Protein AF-A0A2T1G0G6-F1 (afdb_monomer_lite)

Organism: NCBI:txid2107692

Sequence (154 aa):
MEKPMKNKIPLSQDSRLEALLLQRGEDIGTVGLRDLNRYYALLNHHLLELCLTSNEANLICEALKNYRFEEDPDRAIAIWKQIDTAIQQDRLDLKWSVNSTLIGKLKVINHLQAVAIVDAVERYWIEERSDRPHKSSENKLFQTDLIKCCDSAL

pLDDT: mean 78.82, std 16.34, range [35.44, 95.56]

Foldseek 3Di:
DDDPPPPPPPDPPPPVVVVVLVVVVDDCVVVVVVVVVVLVVLLLVLLVVLQDALLLLVLLLVLCVPPDCPVDLVCLLVSLVSSVVCCVPVVSCVVSVNDPCSSVSSNPDDSSSSVSSVQLSVQLVVVVPDPPPDDDSVVSCCVSSNDVDHPDDD

Structure (mmCIF, N/CA/C/O backbone):
data_AF-A0A2T1G0G6-F1
#
_entry.id   AF-A0A2T1G0G6-F1
#
loop_
_atom_site.group_PDB
_atom_site.id
_atom_site.type_symbol
_atom_site.label_atom_id
_atom_site.label_alt_id
_atom_site.label_comp_id
_atom_site.label_asym_id
_atom_site.label_entity_id
_atom_site.label_seq_id
_atom_site.pdbx_PDB_ins_code
_atom_site.Cartn_x
_atom_site.Cartn_y
_atom_site.Cartn_z
_atom_site.occupancy
_atom_site.B_iso_or_equiv
_atom_site.auth_seq_id
_atom_site.auth_comp_id
_atom_site.auth_asym_id
_atom_site.auth_atom_id
_atom_site.pdbx_PDB_model_num
ATOM 1 N N . MET A 1 1 ? 20.035 24.225 -34.090 1.00 45.47 1 MET A N 1
ATOM 2 C CA . MET A 1 1 ? 19.564 22.879 -33.700 1.00 45.47 1 MET A CA 1
ATOM 3 C C . MET A 1 1 ? 20.148 22.560 -32.337 1.00 45.47 1 MET A C 1
ATOM 5 O O . MET A 1 1 ? 21.292 22.128 -32.258 1.00 45.47 1 MET A O 1
ATOM 9 N N . GLU A 1 2 ? 19.410 22.851 -31.269 1.00 36.38 2 GLU A N 1
ATOM 10 C CA . GLU A 1 2 ? 19.796 22.429 -29.920 1.00 36.38 2 GLU A CA 1
ATOM 11 C C . GLU A 1 2 ? 19.608 20.912 -29.801 1.00 36.38 2 GLU A C 1
ATOM 13 O O . GLU A 1 2 ? 18.557 20.373 -30.150 1.00 36.38 2 GLU A O 1
ATOM 18 N N . LYS A 1 3 ? 20.657 20.204 -29.369 1.00 39.25 3 LYS A N 1
ATOM 19 C CA . LYS A 1 3 ? 20.569 18.777 -29.037 1.00 39.25 3 LYS A CA 1
ATOM 20 C C . LYS A 1 3 ? 19.690 18.631 -27.790 1.00 39.25 3 LYS A C 1
ATOM 22 O O . LYS A 1 3 ? 19.962 19.329 -26.815 1.00 39.25 3 LYS A O 1
ATOM 27 N N . PRO A 1 4 ? 18.713 17.709 -27.760 1.00 42.28 4 PRO A N 1
ATOM 28 C CA . PRO A 1 4 ? 17.975 17.442 -26.536 1.00 42.28 4 PRO A CA 1
ATOM 29 C C . PRO A 1 4 ? 18.950 16.922 -25.475 1.00 42.28 4 PRO A C 1
ATOM 31 O O . PRO A 1 4 ? 19.651 15.926 -25.688 1.00 42.28 4 PRO A O 1
ATOM 34 N N . MET A 1 5 ? 19.017 17.621 -24.340 1.00 37.09 5 MET A N 1
ATOM 35 C CA . MET A 1 5 ? 19.695 17.132 -23.146 1.00 37.09 5 MET A CA 1
ATOM 36 C C . MET A 1 5 ? 19.022 15.824 -22.735 1.00 37.09 5 MET A C 1
ATOM 38 O O . MET A 1 5 ? 17.885 15.808 -22.268 1.00 37.09 5 MET A O 1
ATOM 42 N N . LYS A 1 6 ? 19.723 14.706 -22.940 1.00 46.47 6 LYS A N 1
ATOM 43 C CA . LYS A 1 6 ? 19.359 13.431 -22.329 1.00 46.47 6 LYS A CA 1
ATOM 44 C C . LYS A 1 6 ? 19.534 13.613 -20.826 1.00 46.47 6 LYS A C 1
ATOM 46 O O . LYS A 1 6 ? 20.656 13.514 -20.331 1.00 46.47 6 LYS A O 1
ATOM 51 N N . ASN A 1 7 ? 18.447 13.922 -20.123 1.00 44.91 7 ASN A N 1
ATOM 52 C CA . ASN A 1 7 ? 18.413 13.859 -18.670 1.00 44.91 7 ASN A CA 1
ATOM 53 C C . ASN A 1 7 ? 18.751 12.420 -18.280 1.00 44.91 7 ASN A C 1
ATOM 55 O O . ASN A 1 7 ? 17.926 11.516 -18.405 1.00 44.91 7 ASN A O 1
ATOM 59 N N . LYS A 1 8 ? 20.007 12.195 -17.889 1.00 50.03 8 LYS A N 1
ATOM 60 C CA . LYS A 1 8 ? 20.422 10.946 -17.267 1.00 50.03 8 LYS A CA 1
ATOM 61 C C . LYS A 1 8 ? 19.726 10.917 -15.918 1.00 50.03 8 LYS A C 1
ATOM 63 O O . LYS A 1 8 ? 20.108 11.665 -15.025 1.00 50.03 8 LYS A O 1
ATOM 68 N N . ILE A 1 9 ? 18.684 10.103 -15.805 1.00 50.81 9 ILE A N 1
ATOM 69 C CA . ILE A 1 9 ? 18.151 9.713 -14.505 1.00 50.81 9 ILE A CA 1
ATOM 70 C C . ILE A 1 9 ? 19.338 9.063 -13.781 1.00 50.81 9 ILE A C 1
ATOM 72 O O . ILE A 1 9 ? 19.881 8.094 -14.320 1.00 50.81 9 ILE A O 1
ATOM 76 N N . PRO A 1 10 ? 19.823 9.609 -12.654 1.00 47.97 10 PRO A N 1
ATOM 77 C CA . PRO A 1 10 ? 20.813 8.906 -11.859 1.00 47.97 10 PRO A CA 1
ATOM 78 C C . PRO A 1 10 ? 20.132 7.631 -11.354 1.00 47.97 10 PRO A C 1
ATOM 80 O O . PRO A 1 10 ? 19.265 7.687 -10.485 1.00 47.97 10 PRO A O 1
ATOM 83 N N . LEU A 1 11 ? 20.451 6.496 -11.980 1.00 53.91 11 LEU A N 1
ATOM 84 C CA . LEU A 1 11 ? 20.064 5.183 -11.477 1.00 53.91 11 LEU A CA 1
ATOM 85 C C . LEU A 1 11 ? 20.715 5.025 -10.097 1.00 53.91 11 LEU A C 1
ATOM 87 O O . LEU A 1 11 ? 21.824 5.516 -9.866 1.00 53.91 11 LEU A O 1
ATOM 91 N N . SER A 1 12 ? 19.977 4.450 -9.149 1.00 53.81 12 SER A N 1
ATOM 92 C CA . SER A 1 12 ? 20.45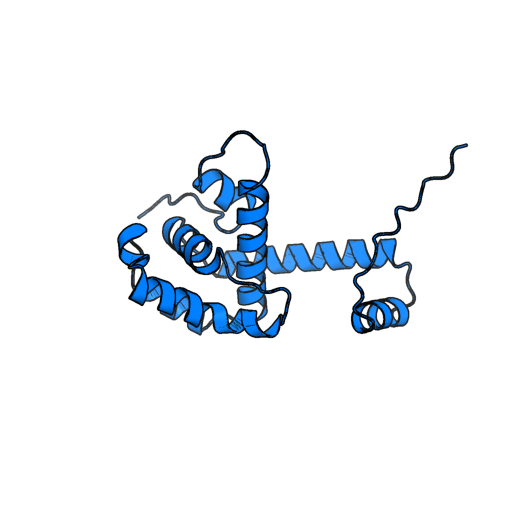3 4.256 -7.780 1.00 53.81 12 SER A CA 1
ATOM 93 C C . SER A 1 12 ? 21.764 3.456 -7.768 1.00 53.81 12 SER A C 1
ATOM 95 O O . SER A 1 12 ? 22.091 2.772 -8.733 1.00 53.81 12 SER A O 1
ATOM 97 N N . GLN A 1 13 ? 22.507 3.483 -6.656 1.00 55.31 13 GLN A N 1
ATOM 98 C CA . GLN A 1 13 ? 23.727 2.675 -6.460 1.00 55.31 13 GLN A CA 1
ATOM 99 C C . GLN A 1 13 ? 23.495 1.146 -6.528 1.00 55.31 13 GLN A C 1
ATOM 101 O O . GLN A 1 13 ? 24.399 0.361 -6.236 1.00 55.31 13 GLN A O 1
ATOM 106 N N . ASP A 1 14 ? 22.291 0.699 -6.887 1.00 62.03 14 ASP A N 1
ATOM 107 C CA . ASP A 1 14 ? 21.916 -0.700 -6.936 1.00 62.03 14 ASP A CA 1
ATOM 108 C C . ASP A 1 14 ? 22.408 -1.357 -8.233 1.00 62.03 14 ASP A C 1
ATOM 110 O O . ASP A 1 14 ? 21.705 -1.474 -9.242 1.00 62.03 14 ASP A O 1
ATOM 114 N N . SER A 1 15 ? 23.659 -1.814 -8.171 1.00 65.56 15 SER A N 1
ATOM 115 C CA . SER A 1 15 ? 24.356 -2.576 -9.218 1.00 65.56 15 SER A CA 1
ATOM 116 C C . SER A 1 15 ? 23.541 -3.736 -9.817 1.00 65.56 15 SER A C 1
ATOM 118 O O . SER A 1 15 ? 23.784 -4.136 -10.959 1.00 65.56 15 SER A O 1
ATOM 120 N N . ARG A 1 16 ? 22.540 -4.263 -9.095 1.00 74.56 16 ARG A N 1
ATOM 121 C CA . ARG A 1 16 ? 21.664 -5.335 -9.582 1.00 74.56 16 ARG A CA 1
ATOM 122 C C . ARG A 1 16 ? 20.658 -4.849 -10.626 1.00 74.56 16 ARG A C 1
ATOM 124 O O . ARG A 1 16 ? 20.437 -5.541 -11.620 1.00 74.56 16 ARG A O 1
ATOM 131 N N . LEU A 1 17 ? 20.043 -3.684 -10.418 1.00 73.19 17 LEU A N 1
ATOM 132 C CA . LEU A 1 17 ? 19.036 -3.139 -11.334 1.00 73.19 17 LEU A CA 1
ATOM 133 C C . LEU A 1 17 ? 19.667 -2.745 -12.674 1.00 73.19 17 LEU A C 1
ATOM 135 O O . LEU A 1 17 ? 19.120 -3.054 -13.734 1.00 73.19 17 LEU A O 1
ATOM 139 N N . GLU A 1 18 ? 20.850 -2.131 -12.630 1.00 73.56 18 GLU A N 1
ATOM 140 C CA . GLU A 1 18 ? 21.610 -1.793 -13.835 1.00 73.56 18 GLU A CA 1
ATOM 141 C C . GLU A 1 18 ? 21.967 -3.043 -14.649 1.00 73.56 18 GLU A C 1
ATOM 143 O O . GLU A 1 18 ? 21.782 -3.057 -15.867 1.00 73.56 18 GLU A O 1
ATOM 148 N N . ALA A 1 19 ? 22.396 -4.125 -13.990 1.00 78.06 19 ALA A N 1
ATOM 149 C CA . ALA A 1 19 ? 22.706 -5.389 -14.655 1.00 78.06 19 ALA A CA 1
ATOM 150 C C . ALA A 1 19 ? 21.483 -5.998 -15.366 1.00 78.06 19 ALA A C 1
ATOM 152 O O . ALA A 1 19 ? 21.598 -6.452 -16.507 1.00 78.06 19 ALA A O 1
ATOM 153 N N . LEU A 1 20 ? 20.304 -5.963 -14.733 1.00 79.19 20 LEU A N 1
ATOM 154 C CA . LEU A 1 20 ? 19.055 -6.460 -15.325 1.00 79.19 20 LEU A CA 1
ATOM 155 C C . LEU A 1 20 ? 18.621 -5.638 -16.547 1.00 79.19 20 LEU A C 1
ATOM 157 O O . LEU A 1 20 ? 18.144 -6.202 -17.534 1.00 79.19 20 LEU A O 1
ATOM 161 N N . LEU A 1 21 ? 18.796 -4.314 -16.505 1.00 76.00 21 LEU A N 1
ATOM 162 C CA . LEU A 1 21 ? 18.490 -3.431 -17.634 1.00 76.00 21 LEU A CA 1
ATOM 163 C C . LEU A 1 21 ? 19.469 -3.650 -18.797 1.00 76.00 21 LEU A C 1
ATOM 165 O O . LEU A 1 21 ? 19.034 -3.763 -19.943 1.00 76.00 21 LEU A O 1
ATOM 169 N N . LEU A 1 22 ? 20.768 -3.787 -18.508 1.00 75.50 22 LEU A N 1
ATOM 170 C CA . LEU A 1 22 ? 21.803 -4.068 -19.510 1.00 75.50 22 LEU A CA 1
ATOM 171 C C . LEU A 1 22 ? 21.601 -5.428 -20.191 1.00 75.50 22 LEU A C 1
ATOM 173 O O . LEU A 1 22 ? 21.734 -5.521 -21.411 1.00 75.50 22 LEU A O 1
ATOM 177 N N . GLN A 1 23 ? 21.229 -6.468 -19.436 1.00 81.12 23 GLN A N 1
ATOM 178 C CA . GLN A 1 23 ? 20.977 -7.810 -19.976 1.00 81.12 23 GLN A CA 1
ATOM 179 C C . GLN A 1 23 ? 19.879 -7.821 -21.051 1.00 81.12 23 GLN A C 1
ATOM 181 O O . GLN A 1 23 ? 19.906 -8.655 -21.954 1.00 81.12 23 GLN A O 1
ATOM 186 N N . ARG A 1 24 ? 18.915 -6.898 -20.979 1.00 75.75 24 ARG A N 1
ATOM 187 C CA . ARG A 1 24 ? 17.793 -6.834 -21.927 1.00 75.75 24 ARG A CA 1
ATOM 188 C C . ARG A 1 24 ? 18.151 -6.164 -23.256 1.00 75.75 24 ARG A C 1
ATOM 190 O O . ARG A 1 24 ? 17.373 -6.280 -24.195 1.00 75.75 24 ARG A O 1
ATOM 197 N N . GLY A 1 25 ? 19.320 -5.525 -23.365 1.00 66.94 25 GLY A N 1
ATOM 198 C CA . GLY A 1 25 ? 19.917 -5.106 -24.643 1.00 66.94 25 GLY A CA 1
ATOM 199 C C . GLY A 1 25 ? 19.185 -3.996 -25.414 1.00 66.94 25 GLY A C 1
ATOM 200 O O . GLY A 1 25 ? 19.525 -3.724 -26.562 1.00 66.94 25 GLY A O 1
ATOM 201 N N . GLU A 1 26 ? 18.195 -3.347 -24.807 1.00 66.62 26 GLU A N 1
ATOM 202 C CA . GLU A 1 26 ? 17.420 -2.240 -25.381 1.00 66.62 26 GLU A CA 1
ATOM 203 C C . GLU A 1 26 ? 17.822 -0.902 -24.705 1.00 66.62 26 GLU A C 1
ATOM 205 O O . GLU A 1 26 ? 18.412 -0.886 -23.624 1.00 66.62 26 GLU A O 1
ATOM 210 N N . ASP A 1 27 ? 17.510 0.246 -25.327 1.00 68.94 27 ASP A N 1
ATOM 211 C CA . ASP A 1 27 ? 17.814 1.573 -24.761 1.00 68.94 27 ASP A CA 1
ATOM 212 C C . ASP A 1 27 ? 17.139 1.773 -23.390 1.00 68.94 27 ASP A C 1
ATOM 214 O O . ASP A 1 27 ? 15.916 1.660 -23.257 1.00 68.94 27 ASP A O 1
ATOM 218 N N . ILE A 1 28 ? 17.950 2.113 -22.380 1.00 65.88 28 ILE A N 1
ATOM 219 C CA . ILE A 1 28 ? 17.539 2.255 -20.973 1.00 65.88 28 ILE A CA 1
ATOM 220 C C . ILE A 1 28 ? 16.374 3.243 -20.822 1.00 65.88 28 ILE A C 1
ATOM 222 O O . ILE A 1 28 ? 15.479 3.015 -20.008 1.00 65.88 28 ILE A O 1
ATOM 226 N N . GLY A 1 29 ? 16.345 4.316 -21.621 1.00 71.56 29 GLY A N 1
ATOM 227 C CA . GLY A 1 29 ? 15.279 5.315 -21.562 1.00 71.56 29 GLY A CA 1
ATOM 228 C C . GLY A 1 29 ? 13.934 4.763 -22.030 1.00 71.56 29 GLY A C 1
ATOM 229 O O . GLY A 1 29 ? 12.908 4.990 -21.388 1.00 71.56 29 GLY A O 1
ATOM 230 N N . THR A 1 30 ? 13.935 3.994 -23.120 1.00 72.94 30 THR A N 1
ATOM 231 C CA . THR A 1 30 ? 12.701 3.464 -23.723 1.00 72.94 30 THR A CA 1
ATOM 232 C C . THR A 1 30 ? 12.168 2.238 -22.972 1.00 72.94 30 THR A C 1
ATOM 234 O O . THR A 1 30 ? 10.960 2.131 -22.748 1.00 72.94 30 THR A O 1
ATOM 237 N N . VAL A 1 31 ? 13.050 1.336 -22.520 1.00 78.38 31 VAL A N 1
ATOM 238 C CA . VAL A 1 31 ? 12.657 0.184 -21.685 1.00 78.38 31 VAL A CA 1
ATOM 239 C C . VAL A 1 31 ? 12.204 0.623 -20.312 1.00 78.38 31 VAL A C 1
ATOM 241 O O . VAL A 1 31 ? 11.149 0.179 -19.867 1.00 78.38 31 VAL A O 1
ATOM 244 N N . GLY A 1 32 ? 12.969 1.507 -19.667 1.00 78.25 32 GLY A N 1
ATOM 245 C CA . GLY A 1 32 ? 12.653 1.998 -18.333 1.00 78.25 32 GLY A CA 1
ATOM 246 C C . GLY A 1 32 ? 11.260 2.613 -18.292 1.00 78.25 32 GLY A C 1
ATOM 247 O O . GLY A 1 32 ? 10.448 2.226 -17.461 1.00 78.25 32 GLY A O 1
ATOM 248 N N . LEU A 1 33 ? 10.929 3.485 -19.251 1.00 80.25 33 LEU A N 1
ATOM 249 C CA . LEU A 1 33 ? 9.603 4.102 -19.315 1.00 80.25 33 LEU A CA 1
ATOM 250 C C . LEU A 1 33 ? 8.483 3.079 -19.564 1.00 80.25 33 LEU A C 1
ATOM 252 O O . LEU A 1 33 ? 7.441 3.127 -18.912 1.00 80.25 33 LEU A O 1
ATOM 256 N N . ARG A 1 34 ? 8.683 2.141 -20.497 1.00 83.62 34 ARG A N 1
ATOM 257 C CA . ARG A 1 34 ? 7.704 1.084 -20.801 1.00 83.62 34 ARG A CA 1
ATOM 258 C C . ARG A 1 34 ? 7.440 0.193 -19.588 1.00 83.62 34 ARG A C 1
ATOM 260 O O . ARG A 1 34 ? 6.287 -0.136 -19.311 1.00 83.62 34 ARG A O 1
ATOM 267 N N . ASP A 1 35 ? 8.493 -0.216 -18.896 1.00 85.69 35 ASP A N 1
ATOM 268 C CA . ASP A 1 35 ? 8.396 -1.123 -17.759 1.00 85.69 35 ASP A CA 1
ATOM 269 C C . ASP A 1 35 ? 7.850 -0.408 -16.520 1.00 85.69 35 ASP A C 1
ATOM 271 O O . ASP A 1 35 ? 6.997 -0.976 -15.845 1.00 85.69 35 ASP A O 1
ATOM 275 N N . LEU A 1 36 ? 8.214 0.859 -16.291 1.00 84.44 36 LEU A N 1
ATOM 276 C CA . LEU A 1 36 ? 7.587 1.701 -15.267 1.00 84.44 36 LEU A CA 1
ATOM 277 C C . LEU A 1 36 ? 6.088 1.876 -15.523 1.00 84.44 36 LEU A C 1
ATOM 279 O O . LEU A 1 36 ? 5.293 1.708 -14.605 1.00 84.44 36 LEU A O 1
ATOM 283 N N . ASN A 1 37 ? 5.673 2.132 -16.768 1.00 86.56 37 ASN A N 1
ATOM 284 C CA . ASN A 1 37 ? 4.248 2.227 -17.103 1.00 86.56 37 ASN A CA 1
ATOM 285 C C . ASN A 1 37 ? 3.493 0.929 -16.782 1.00 86.56 37 ASN A C 1
ATOM 287 O O . ASN A 1 37 ? 2.398 0.968 -16.223 1.00 86.56 37 ASN A O 1
ATOM 291 N N . ARG A 1 38 ? 4.076 -0.230 -17.111 1.00 90.38 38 ARG A N 1
ATOM 292 C CA . ARG A 1 38 ? 3.492 -1.541 -16.778 1.00 90.38 38 ARG A CA 1
ATOM 293 C C . ARG A 1 38 ? 3.449 -1.777 -15.274 1.00 90.38 38 ARG A C 1
ATOM 295 O O . ARG A 1 38 ? 2.446 -2.274 -14.776 1.00 90.38 38 ARG A O 1
ATOM 302 N N . TYR A 1 39 ? 4.515 -1.410 -14.573 1.00 89.38 39 TYR A N 1
ATOM 303 C CA . TYR A 1 39 ? 4.609 -1.511 -13.125 1.00 89.38 39 TYR A CA 1
ATOM 304 C C . TYR A 1 39 ? 3.522 -0.675 -12.439 1.00 89.38 39 TYR A C 1
ATOM 306 O O . TYR A 1 39 ? 2.731 -1.227 -11.685 1.00 89.38 39 TYR A O 1
ATOM 314 N N . TYR A 1 40 ? 3.381 0.611 -12.776 1.00 88.38 40 TYR A N 1
ATOM 315 C CA . TYR A 1 40 ? 2.330 1.461 -12.204 1.00 88.38 40 TYR A CA 1
ATOM 316 C C . TYR A 1 40 ? 0.915 0.989 -12.560 1.00 88.38 40 TYR A C 1
ATOM 318 O O . TYR A 1 40 ? 0.015 1.059 -11.722 1.00 88.38 40 TYR A O 1
ATOM 326 N N . ALA A 1 41 ? 0.703 0.456 -13.768 1.00 88.69 41 ALA A N 1
ATOM 327 C CA . ALA A 1 41 ? -0.574 -0.161 -14.125 1.00 88.69 41 ALA A CA 1
ATOM 328 C C . ALA A 1 41 ? -0.883 -1.392 -13.251 1.00 88.69 41 ALA A C 1
ATOM 330 O O . ALA A 1 41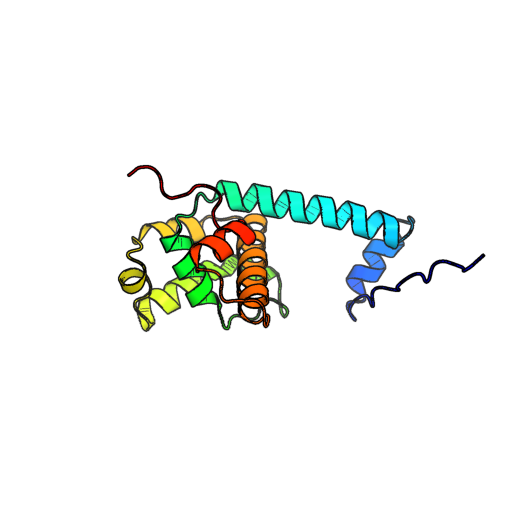 ? -2.022 -1.559 -12.814 1.00 88.69 41 ALA A O 1
ATOM 331 N N . LEU A 1 42 ? 0.127 -2.221 -12.964 1.00 92.44 42 LEU A N 1
ATOM 332 C CA . LEU A 1 42 ? 0.011 -3.398 -12.102 1.00 92.44 42 LEU A CA 1
ATOM 333 C C . LEU A 1 42 ? -0.283 -3.013 -10.646 1.00 92.44 42 LEU A C 1
ATOM 335 O O . LEU A 1 42 ? -1.167 -3.607 -10.030 1.00 92.44 42 LEU A O 1
ATOM 339 N N . LEU A 1 43 ? 0.406 -1.996 -10.116 1.00 91.38 43 LEU A N 1
ATOM 340 C CA . LEU A 1 43 ? 0.147 -1.482 -8.770 1.00 91.38 43 LEU A CA 1
ATOM 341 C C . LEU A 1 43 ? -1.292 -0.984 -8.633 1.00 91.38 43 LEU A C 1
ATOM 343 O O . LEU A 1 43 ? -1.991 -1.387 -7.708 1.00 91.38 43 LEU A O 1
ATOM 347 N N . ASN A 1 44 ? -1.754 -0.161 -9.579 1.00 87.56 44 ASN A N 1
ATOM 348 C CA . ASN A 1 44 ? -3.125 0.348 -9.565 1.00 87.56 44 ASN A CA 1
ATOM 349 C C . ASN A 1 44 ? -4.133 -0.805 -9.612 1.00 87.56 44 ASN A C 1
ATOM 351 O O . ASN A 1 44 ? -5.067 -0.839 -8.821 1.00 87.56 44 ASN A O 1
ATOM 355 N N . HIS A 1 45 ? -3.922 -1.790 -10.489 1.00 89.62 45 HIS A N 1
ATOM 356 C CA . HIS A 1 45 ? -4.812 -2.944 -10.589 1.00 89.62 45 HIS A CA 1
ATOM 357 C C . HIS A 1 45 ? -4.957 -3.691 -9.255 1.00 89.62 45 HIS A C 1
ATOM 359 O O . HIS A 1 45 ? -6.078 -3.906 -8.800 1.00 89.62 45 HIS A O 1
ATOM 365 N N . HIS A 1 46 ? -3.844 -4.019 -8.597 1.00 90.62 46 HIS A N 1
ATOM 366 C CA . HIS A 1 46 ? -3.870 -4.758 -7.333 1.00 90.62 46 HIS A CA 1
ATOM 367 C C . HIS A 1 46 ? -4.383 -3.941 -6.148 1.00 90.62 46 HIS A C 1
ATOM 369 O O . HIS A 1 46 ? -5.002 -4.505 -5.248 1.00 90.62 46 HIS A O 1
ATOM 375 N N . LEU A 1 47 ? -4.172 -2.624 -6.144 1.00 88.00 47 LEU A N 1
ATOM 376 C CA . LEU A 1 47 ? -4.727 -1.753 -5.111 1.00 88.00 47 LEU A CA 1
ATOM 377 C C . LEU A 1 47 ? -6.265 -1.761 -5.146 1.00 88.00 47 LEU A C 1
ATOM 379 O O . LEU A 1 47 ? -6.907 -1.775 -4.098 1.00 88.00 47 LEU A O 1
ATOM 383 N N . LEU A 1 48 ? -6.861 -1.847 -6.341 1.00 85.69 48 LEU A N 1
ATOM 384 C CA . LEU A 1 48 ? -8.318 -1.906 -6.512 1.00 85.69 48 LEU A CA 1
ATOM 385 C C . LEU A 1 48 ? -8.935 -3.223 -6.045 1.00 85.69 48 LEU A C 1
ATOM 387 O O . LEU A 1 48 ? -10.059 -3.222 -5.547 1.00 85.69 48 LEU A O 1
ATOM 391 N N . GLU A 1 49 ? -8.215 -4.336 -6.162 1.00 89.50 49 GLU A N 1
ATOM 392 C CA . GLU A 1 49 ? -8.695 -5.639 -5.684 1.00 89.50 49 GLU A CA 1
ATOM 393 C C . GLU A 1 49 ? -8.914 -5.662 -4.164 1.00 89.50 49 GLU A C 1
ATOM 395 O O . GLU A 1 49 ? -9.740 -6.428 -3.673 1.00 89.50 49 GLU A O 1
ATOM 400 N N . LEU A 1 50 ? -8.201 -4.812 -3.416 1.00 87.88 50 LEU A N 1
ATOM 401 C CA . LEU A 1 50 ? -8.275 -4.768 -1.955 1.00 87.88 50 LEU A CA 1
ATOM 402 C C . LEU A 1 50 ? -9.570 -4.143 -1.425 1.00 87.88 50 LEU A C 1
ATOM 404 O O . LEU A 1 50 ? -9.931 -4.416 -0.279 1.00 87.88 50 LEU A O 1
ATOM 408 N N . CYS A 1 51 ? -10.265 -3.336 -2.239 1.00 87.00 51 CYS A N 1
ATOM 409 C CA . CYS A 1 51 ? -11.527 -2.679 -1.878 1.00 87.00 51 CYS A CA 1
ATOM 410 C C . CYS A 1 51 ? -11.475 -2.010 -0.487 1.00 87.00 51 CYS A C 1
ATOM 412 O O . CYS A 1 51 ? -12.287 -2.314 0.392 1.00 87.00 51 CYS A O 1
ATOM 414 N N . LEU A 1 52 ? -10.479 -1.145 -0.272 1.00 90.06 52 LEU A N 1
ATOM 415 C CA . LEU A 1 52 ? -10.317 -0.408 0.982 1.00 90.06 52 LEU A CA 1
ATOM 416 C C . LEU A 1 52 ? -11.340 0.729 1.076 1.00 90.06 52 LEU A C 1
ATOM 418 O O . LEU A 1 52 ? -11.555 1.455 0.103 1.00 90.06 52 LEU A O 1
ATOM 422 N N . THR A 1 53 ? -11.939 0.909 2.252 1.00 90.75 53 THR A N 1
ATOM 423 C CA . THR A 1 53 ? -12.756 2.100 2.541 1.00 90.75 53 THR A CA 1
ATOM 424 C C . THR A 1 53 ? -11.873 3.314 2.825 1.00 90.75 53 THR A C 1
ATOM 426 O O . THR A 1 53 ? -10.686 3.175 3.143 1.00 90.75 53 THR A O 1
ATOM 429 N N . SER A 1 54 ? -12.445 4.522 2.790 1.00 90.38 54 SER A N 1
ATOM 430 C CA . SER A 1 54 ? -11.701 5.752 3.119 1.00 90.38 54 SER A CA 1
ATOM 431 C C . SER A 1 54 ? -11.107 5.705 4.529 1.00 90.38 54 SER A C 1
ATOM 433 O O . SER A 1 54 ? -9.979 6.143 4.759 1.00 90.38 54 SER A O 1
ATOM 435 N N . ASN A 1 55 ? -11.842 5.129 5.478 1.00 93.31 55 ASN A N 1
ATOM 436 C CA . ASN A 1 55 ? -11.397 4.972 6.860 1.00 93.31 55 ASN A CA 1
ATOM 437 C C . ASN A 1 55 ? -10.261 3.953 6.992 1.00 93.31 55 ASN A C 1
ATOM 439 O O . ASN A 1 55 ? -9.273 4.224 7.676 1.00 93.31 55 ASN A O 1
ATOM 443 N N . GLU A 1 56 ? -10.366 2.810 6.307 1.00 94.56 56 GLU A N 1
ATOM 444 C CA . GLU A 1 56 ? -9.293 1.811 6.260 1.00 94.56 56 GLU A CA 1
ATOM 445 C C . GLU A 1 56 ? -8.019 2.410 5.649 1.00 94.56 56 GLU A C 1
ATOM 447 O O . GLU A 1 56 ? -6.933 2.260 6.211 1.00 94.56 56 GLU A O 1
ATOM 452 N N . ALA A 1 57 ? -8.149 3.148 4.546 1.00 93.94 57 ALA A N 1
ATOM 453 C CA . ALA A 1 57 ? -7.031 3.797 3.873 1.00 93.94 57 ALA A CA 1
ATOM 454 C C . ALA A 1 57 ? -6.357 4.872 4.748 1.00 93.94 57 ALA A C 1
ATOM 456 O O . ALA A 1 57 ? -5.129 4.899 4.847 1.00 93.94 57 ALA A O 1
ATOM 457 N N . ASN A 1 58 ? -7.131 5.717 5.440 1.00 92.88 58 ASN A N 1
ATOM 458 C CA . ASN A 1 58 ? -6.584 6.707 6.376 1.00 92.88 58 ASN A CA 1
ATOM 459 C C . ASN A 1 58 ? -5.827 6.049 7.541 1.00 92.88 58 ASN A C 1
ATOM 461 O O . ASN A 1 58 ? -4.726 6.486 7.885 1.00 92.88 58 ASN A O 1
ATOM 465 N N . LEU A 1 59 ? -6.387 4.978 8.115 1.00 95.44 59 LEU A N 1
ATOM 466 C CA . LEU A 1 59 ? -5.740 4.214 9.181 1.00 95.44 59 LEU A CA 1
ATOM 467 C C . LEU A 1 59 ? -4.400 3.645 8.708 1.00 95.44 59 LEU A C 1
ATOM 469 O O . LEU A 1 59 ? -3.394 3.797 9.401 1.00 95.44 59 LEU A O 1
ATOM 473 N N . ILE A 1 60 ? -4.373 3.031 7.521 1.00 95.50 60 ILE A N 1
ATOM 474 C CA . ILE A 1 60 ? -3.149 2.492 6.913 1.00 95.50 60 ILE A CA 1
ATOM 475 C C . ILE A 1 60 ? -2.104 3.598 6.730 1.00 95.50 60 ILE A C 1
ATOM 477 O O . ILE A 1 60 ? -0.960 3.430 7.156 1.00 95.50 60 ILE A O 1
ATOM 481 N N . CYS A 1 61 ? -2.485 4.737 6.142 1.00 94.06 61 CYS A N 1
ATOM 482 C CA . CYS A 1 61 ? -1.578 5.867 5.937 1.00 94.06 61 CYS A CA 1
ATOM 483 C C . CYS A 1 61 ? -0.965 6.353 7.255 1.00 94.06 61 CYS A C 1
ATOM 485 O O . CYS A 1 61 ? 0.238 6.615 7.313 1.00 94.06 61 CYS A O 1
ATOM 487 N N . GLU A 1 62 ? -1.768 6.466 8.313 1.00 94.12 62 GLU A N 1
ATOM 488 C CA . GLU A 1 62 ? -1.294 6.911 9.623 1.00 94.12 62 GLU A CA 1
ATOM 489 C C . GLU A 1 62 ? -0.379 5.881 10.293 1.00 94.12 62 GLU A C 1
ATOM 491 O O . GLU A 1 62 ? 0.712 6.242 10.740 1.00 94.12 62 GLU A O 1
ATOM 496 N N . ALA A 1 63 ? -0.760 4.602 10.284 1.00 95.00 63 ALA A N 1
ATOM 497 C CA . ALA A 1 63 ? 0.033 3.517 10.862 1.00 95.00 63 ALA A CA 1
ATOM 498 C C . ALA A 1 63 ? 1.417 3.365 10.203 1.00 95.00 63 ALA A C 1
ATOM 500 O O . ALA A 1 63 ? 2.383 2.952 10.851 1.00 95.00 63 ALA A O 1
ATOM 501 N N . LEU A 1 64 ? 1.516 3.702 8.914 1.00 93.31 64 LEU A N 1
ATOM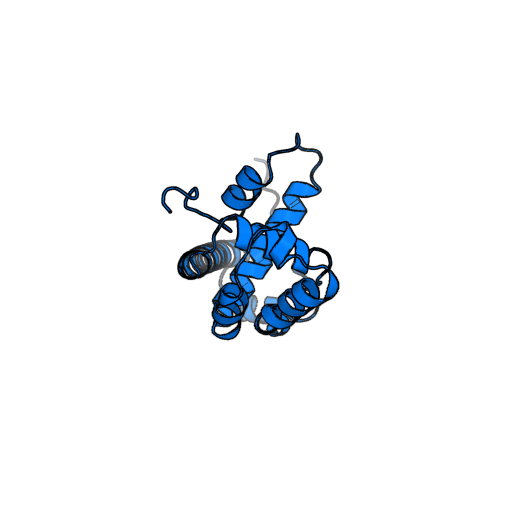 502 C CA . LEU A 1 64 ? 2.728 3.563 8.108 1.00 93.31 64 LEU A CA 1
ATOM 503 C C . LEU A 1 64 ? 3.507 4.877 7.921 1.00 93.31 64 LEU A C 1
ATOM 505 O O . LEU A 1 64 ? 4.547 4.874 7.268 1.00 93.31 64 LEU A O 1
ATOM 509 N N . LYS A 1 65 ? 3.076 5.992 8.528 1.00 88.69 65 LYS A N 1
ATOM 510 C CA . LYS A 1 65 ? 3.660 7.337 8.337 1.00 88.69 65 LYS A CA 1
ATOM 511 C C . LYS A 1 65 ? 5.183 7.419 8.504 1.00 88.69 65 LYS A C 1
ATOM 513 O O . LYS A 1 65 ? 5.837 8.209 7.823 1.00 88.69 65 LYS A O 1
ATOM 518 N N . ASN A 1 66 ? 5.729 6.640 9.435 1.00 83.31 66 ASN A N 1
ATOM 519 C CA . ASN A 1 66 ? 7.157 6.623 9.767 1.00 83.31 66 ASN A CA 1
ATOM 520 C C . ASN A 1 66 ? 7.852 5.319 9.350 1.00 83.31 66 ASN A C 1
ATOM 522 O O . ASN A 1 66 ? 9.009 5.100 9.714 1.00 83.31 66 ASN A O 1
ATOM 526 N N . TYR A 1 67 ? 7.152 4.439 8.633 1.00 81.69 67 TYR A N 1
ATOM 527 C CA . TYR A 1 67 ? 7.719 3.173 8.197 1.00 81.69 67 TYR A CA 1
ATOM 528 C C . TYR A 1 67 ? 8.648 3.402 7.000 1.00 81.69 67 TYR A C 1
ATOM 530 O O . TYR A 1 67 ? 8.315 4.149 6.083 1.00 81.69 67 TYR A O 1
ATOM 538 N N . ARG A 1 68 ? 9.835 2.785 7.024 1.00 78.69 68 ARG A N 1
ATOM 539 C CA . ARG A 1 68 ? 10.853 2.918 5.973 1.00 78.69 68 ARG A CA 1
ATOM 540 C C . ARG A 1 68 ? 10.903 1.644 5.140 1.00 78.69 68 ARG A C 1
ATOM 542 O O . ARG A 1 68 ? 11.386 0.620 5.620 1.00 78.69 68 ARG A O 1
ATOM 549 N N . PHE A 1 69 ? 10.401 1.712 3.913 1.00 72.94 69 PHE A N 1
ATOM 550 C CA . PHE A 1 69 ? 10.342 0.567 2.998 1.00 72.94 69 PHE A CA 1
ATOM 551 C C . PHE A 1 69 ? 11.574 0.442 2.092 1.00 72.94 69 PHE A C 1
ATOM 553 O O . PHE A 1 69 ? 11.855 -0.642 1.592 1.00 72.94 69 PHE A O 1
ATOM 560 N N . GLU A 1 70 ? 12.348 1.521 1.947 1.00 67.06 70 GLU A N 1
ATOM 561 C CA . GLU A 1 70 ? 13.527 1.611 1.070 1.00 67.06 70 GLU A CA 1
ATOM 562 C C . GLU A 1 70 ? 14.641 0.599 1.401 1.00 67.06 70 GLU A C 1
ATOM 564 O O . GLU A 1 70 ? 15.477 0.301 0.553 1.00 67.06 70 GLU A O 1
ATOM 569 N N . GLU A 1 71 ? 14.671 0.068 2.626 1.00 67.44 71 GLU A N 1
ATOM 570 C CA . GLU A 1 71 ? 15.745 -0.817 3.092 1.00 67.44 71 GLU A CA 1
ATOM 571 C C . GLU A 1 71 ? 15.553 -2.286 2.683 1.00 67.44 71 GLU A C 1
ATOM 573 O O . GLU A 1 71 ? 16.534 -3.026 2.625 1.00 67.44 71 GLU A O 1
ATOM 578 N N . ASP A 1 72 ? 14.314 -2.728 2.439 1.00 70.19 72 ASP A N 1
ATOM 579 C CA . ASP A 1 72 ? 13.995 -4.134 2.168 1.00 70.19 72 ASP A CA 1
ATOM 580 C C . ASP A 1 72 ? 12.561 -4.279 1.606 1.00 70.19 72 ASP A C 1
ATOM 582 O O . ASP A 1 72 ? 11.592 -4.231 2.375 1.00 70.19 72 ASP A O 1
ATOM 586 N N . PRO A 1 73 ? 12.402 -4.483 0.283 1.00 67.94 73 PRO A N 1
ATOM 587 C CA . PRO A 1 73 ? 11.096 -4.654 -0.355 1.00 67.94 73 PRO A CA 1
ATOM 588 C C . PRO A 1 73 ? 10.296 -5.846 0.183 1.00 67.94 73 PRO A C 1
ATOM 590 O O . PRO A 1 73 ? 9.064 -5.804 0.188 1.00 67.94 73 PRO A O 1
ATOM 593 N N . ASP A 1 74 ? 10.967 -6.887 0.687 1.00 75.00 74 ASP A N 1
ATOM 594 C CA . ASP A 1 74 ? 10.298 -8.079 1.216 1.00 75.00 74 ASP A CA 1
ATOM 595 C C . ASP A 1 74 ? 9.588 -7.776 2.546 1.00 75.00 74 ASP A C 1
ATOM 597 O O . ASP A 1 74 ? 8.665 -8.491 2.945 1.00 75.00 74 ASP A O 1
ATOM 601 N N . ARG A 1 75 ? 9.913 -6.656 3.213 1.00 80.62 75 ARG A N 1
ATOM 602 C CA . ARG A 1 75 ? 9.172 -6.189 4.399 1.00 80.62 75 ARG A CA 1
ATOM 603 C C . ARG A 1 75 ? 7.753 -5.747 4.080 1.00 80.62 75 ARG A C 1
ATOM 605 O O . ARG A 1 75 ? 6.923 -5.740 4.993 1.00 80.62 75 ARG A O 1
ATOM 612 N N . ALA A 1 76 ? 7.440 -5.437 2.819 1.00 82.00 76 ALA A N 1
ATOM 613 C CA . ALA A 1 76 ? 6.097 -5.033 2.419 1.00 82.00 76 ALA A CA 1
ATOM 614 C C . ALA A 1 76 ? 5.049 -6.088 2.815 1.00 82.00 76 ALA A C 1
ATOM 616 O O . ALA A 1 76 ? 3.991 -5.736 3.328 1.00 82.00 76 ALA A O 1
ATOM 617 N N . ILE A 1 77 ? 5.346 -7.389 2.707 1.00 85.06 77 ILE A N 1
ATOM 618 C CA . ILE A 1 77 ? 4.380 -8.448 3.064 1.00 85.06 77 ILE A CA 1
ATOM 619 C C . ILE A 1 77 ? 3.997 -8.442 4.555 1.00 85.06 77 ILE A C 1
ATOM 621 O O . ILE A 1 77 ? 2.958 -8.969 4.954 1.00 85.06 77 ILE A O 1
ATOM 625 N N . ALA A 1 78 ? 4.831 -7.837 5.402 1.00 88.31 78 ALA A N 1
ATOM 626 C CA . ALA A 1 78 ? 4.635 -7.770 6.841 1.00 88.31 78 ALA A CA 1
ATOM 627 C C . ALA A 1 78 ? 3.959 -6.468 7.312 1.00 88.31 78 ALA A C 1
ATOM 629 O O . ALA A 1 78 ? 3.846 -6.276 8.526 1.00 88.31 78 ALA A O 1
ATOM 630 N N . ILE A 1 79 ? 3.463 -5.606 6.409 1.00 92.19 79 ILE A N 1
ATOM 631 C CA . ILE A 1 79 ? 2.802 -4.333 6.774 1.00 92.19 79 ILE A CA 1
ATOM 632 C C . ILE A 1 79 ? 1.647 -4.512 7.757 1.00 92.19 79 ILE A C 1
ATOM 634 O O . ILE A 1 79 ? 1.437 -3.665 8.623 1.00 92.19 79 ILE A O 1
ATOM 638 N N . TRP A 1 80 ? 0.933 -5.641 7.687 1.00 94.12 80 TRP A N 1
ATOM 639 C CA . TRP A 1 80 ? -0.170 -5.926 8.601 1.00 94.12 80 TRP A CA 1
ATOM 640 C C . TRP A 1 80 ? 0.288 -5.931 10.063 1.00 94.12 80 TRP A C 1
ATOM 642 O O . TRP A 1 80 ? -0.481 -5.527 10.926 1.00 94.12 80 TRP A O 1
ATOM 652 N N . LYS A 1 81 ? 1.534 -6.338 10.355 1.00 93.25 81 LYS A N 1
ATOM 653 C CA . LYS A 1 81 ? 2.084 -6.345 11.722 1.00 93.25 81 LYS A CA 1
ATOM 654 C C . LYS A 1 81 ? 2.267 -4.930 12.252 1.00 93.25 81 LYS A C 1
ATOM 656 O O . LYS A 1 81 ? 1.987 -4.673 13.419 1.00 93.25 81 LYS A O 1
ATOM 661 N N . GLN A 1 82 ? 2.733 -4.023 11.395 1.00 93.25 82 GLN A N 1
ATOM 662 C CA . GLN A 1 82 ? 2.894 -2.618 11.751 1.00 93.25 82 GLN A CA 1
ATOM 663 C C . GLN A 1 82 ? 1.531 -1.973 12.017 1.00 93.25 82 GLN A C 1
ATOM 665 O O . GLN A 1 82 ? 1.359 -1.273 13.011 1.00 93.25 82 GLN A O 1
ATOM 670 N N . ILE A 1 83 ? 0.554 -2.259 11.157 1.00 94.81 83 ILE A N 1
ATOM 671 C CA . ILE A 1 83 ? -0.810 -1.741 11.286 1.00 94.81 83 ILE A CA 1
ATOM 672 C C . ILE A 1 83 ? -1.492 -2.298 12.541 1.00 94.81 83 ILE A C 1
ATOM 674 O O . ILE A 1 83 ? -2.070 -1.534 13.308 1.00 94.81 83 ILE A O 1
ATOM 678 N N . ASP A 1 84 ? -1.367 -3.601 12.805 1.00 95.56 84 ASP A N 1
ATOM 679 C CA . ASP A 1 84 ? -1.887 -4.238 14.022 1.00 95.56 84 ASP A CA 1
ATOM 680 C C . ASP A 1 84 ? -1.248 -3.633 15.281 1.00 95.56 84 ASP A C 1
ATOM 682 O O . ASP A 1 84 ? -1.941 -3.289 16.234 1.00 95.56 84 ASP A O 1
ATOM 686 N N . THR A 1 85 ? 0.067 -3.388 15.256 1.00 94.38 85 THR A N 1
ATOM 687 C CA . THR A 1 85 ? 0.776 -2.718 16.357 1.00 94.38 85 THR A CA 1
ATOM 688 C C . THR A 1 85 ? 0.220 -1.317 16.617 1.00 94.38 85 THR A C 1
ATOM 690 O O . THR A 1 85 ? -0.074 -0.989 17.766 1.00 94.38 85 THR A O 1
ATOM 693 N N . ALA A 1 86 ? 0.013 -0.514 15.571 1.00 94.38 86 ALA A N 1
ATOM 694 C CA . ALA A 1 86 ? -0.543 0.833 15.699 1.00 94.38 86 ALA A CA 1
ATOM 695 C C . ALA A 1 86 ? -1.997 0.819 16.210 1.00 94.38 86 ALA A C 1
ATOM 697 O O . ALA A 1 86 ? -2.385 1.659 17.019 1.00 94.38 86 ALA A O 1
ATOM 698 N N . ILE A 1 87 ? -2.803 -0.174 15.820 1.00 94.88 87 ILE A N 1
ATOM 699 C CA . ILE A 1 87 ? -4.148 -0.376 16.380 1.00 94.88 87 ILE A CA 1
ATOM 700 C C . ILE A 1 87 ? -4.074 -0.664 17.886 1.00 94.88 87 ILE A C 1
ATOM 702 O O . ILE A 1 87 ? -4.802 -0.058 18.673 1.00 94.88 87 ILE A O 1
ATOM 706 N N . GLN A 1 88 ? -3.179 -1.554 18.319 1.00 95.00 88 GLN A N 1
ATOM 707 C CA . GLN A 1 88 ? -3.074 -1.910 19.738 1.00 95.00 88 GLN A CA 1
ATOM 708 C C . GLN A 1 88 ? -2.525 -0.770 20.604 1.00 95.00 88 GLN A C 1
ATOM 710 O O . GLN A 1 88 ? -2.989 -0.592 21.733 1.00 95.00 88 GLN A O 1
ATOM 715 N N . GLN A 1 89 ? -1.545 -0.022 20.095 1.00 95.31 89 GLN A N 1
ATOM 716 C CA . GLN A 1 89 ? -0.847 1.026 20.845 1.00 95.31 89 GLN A CA 1
ATOM 717 C C . GLN A 1 89 ? -1.587 2.366 20.804 1.00 95.31 89 GLN A C 1
ATOM 719 O O . GLN A 1 89 ? -1.817 2.963 21.855 1.00 95.31 89 GLN A O 1
ATOM 724 N N . ASP A 1 90 ? -2.018 2.794 19.616 1.00 94.50 90 ASP A N 1
ATOM 725 C CA . ASP A 1 90 ? -2.551 4.141 19.374 1.00 94.50 90 ASP A CA 1
ATOM 726 C C . ASP A 1 90 ? -4.074 4.162 19.181 1.00 94.50 90 ASP A C 1
ATOM 728 O O . ASP A 1 90 ? -4.663 5.231 19.012 1.00 94.50 90 ASP A O 1
ATOM 732 N N . ARG A 1 91 ? -4.735 2.993 19.213 1.00 94.62 91 ARG A N 1
ATOM 733 C CA . ARG A 1 91 ? -6.193 2.853 19.029 1.00 94.62 91 ARG A CA 1
ATOM 734 C C . ARG A 1 91 ? -6.690 3.484 17.726 1.00 94.62 91 ARG A C 1
ATOM 736 O O . ARG A 1 91 ? -7.745 4.123 17.684 1.00 94.62 91 ARG A O 1
ATOM 743 N N . LEU A 1 92 ? -5.916 3.322 16.647 1.00 94.81 92 LEU A N 1
ATOM 744 C CA . LEU A 1 92 ? -6.256 3.899 15.342 1.00 94.81 92 LEU A CA 1
ATOM 745 C C . LEU A 1 92 ? -7.571 3.352 14.771 1.00 94.81 92 LEU A C 1
ATOM 747 O O . LEU A 1 92 ? -8.253 4.059 14.033 1.00 94.81 92 LEU A O 1
AT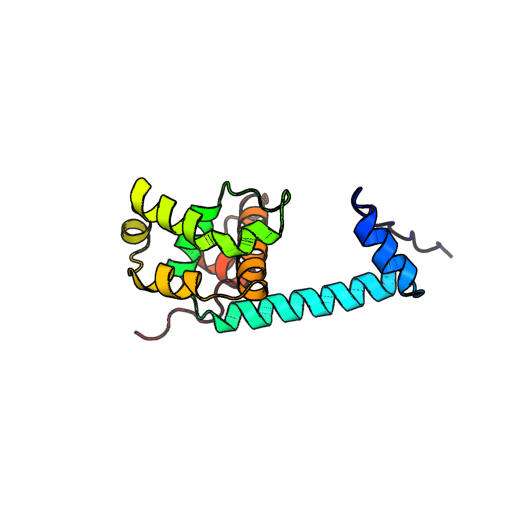OM 751 N N . ASP A 1 93 ? -7.948 2.130 15.138 1.00 95.06 93 ASP A N 1
ATOM 752 C CA . ASP A 1 93 ? -9.245 1.531 14.825 1.00 95.06 93 ASP A CA 1
ATOM 753 C C . ASP A 1 93 ? -10.407 2.367 15.374 1.00 95.06 93 ASP A C 1
ATOM 755 O O . ASP A 1 93 ? -11.371 2.630 14.655 1.00 95.06 93 ASP A O 1
ATOM 759 N N . LEU A 1 94 ? -10.287 2.872 16.605 1.00 94.81 94 LEU A N 1
ATOM 760 C CA . LEU A 1 94 ? -11.285 3.757 17.205 1.00 94.81 94 LEU A CA 1
ATOM 761 C C . LEU A 1 94 ? -11.280 5.134 16.542 1.00 94.81 94 LEU A C 1
ATOM 763 O O . LEU A 1 94 ? -12.341 5.672 16.230 1.00 94.81 94 LEU A O 1
ATOM 767 N N . LYS A 1 95 ? -10.089 5.694 16.295 1.00 93.00 95 LYS A N 1
ATOM 768 C CA . LYS A 1 95 ? -9.934 7.014 15.666 1.00 93.00 95 LYS A CA 1
ATOM 769 C C . LYS A 1 95 ? -10.595 7.072 14.289 1.00 93.00 95 LYS A C 1
ATOM 771 O O . LYS A 1 95 ? -11.282 8.041 13.980 1.00 93.00 95 LYS A O 1
ATOM 776 N N . TRP A 1 96 ? -10.384 6.039 13.481 1.00 93.69 96 TRP A N 1
ATOM 777 C CA . TRP A 1 96 ? -10.889 5.968 12.112 1.00 93.69 96 TRP A CA 1
ATOM 778 C C . TRP A 1 96 ? -12.183 5.161 11.988 1.00 93.69 96 TRP A C 1
ATOM 780 O O . TRP A 1 96 ? -12.676 4.988 10.883 1.00 93.69 96 TRP A O 1
ATOM 790 N N . SER A 1 97 ? -12.766 4.686 13.095 1.00 94.31 97 SER A N 1
ATOM 791 C CA . SER A 1 97 ? -13.978 3.849 13.083 1.00 94.31 97 SER A CA 1
ATOM 792 C C . SER A 1 97 ? -13.856 2.637 12.144 1.00 94.31 97 SER A C 1
ATOM 794 O O . SER A 1 97 ? -14.772 2.317 11.385 1.00 94.31 97 SER A O 1
ATOM 796 N N . VAL A 1 98 ? -12.699 1.972 12.171 1.00 93.31 98 VAL A N 1
ATOM 797 C CA . VAL A 1 98 ? -12.393 0.793 11.351 1.00 93.31 98 VAL A CA 1
ATOM 798 C C . VAL A 1 98 ? -12.669 -0.473 12.154 1.00 93.31 98 VAL A C 1
ATOM 800 O O . VAL A 1 98 ? -12.288 -0.590 13.316 1.00 93.31 98 VAL A O 1
ATOM 803 N N . ASN A 1 99 ? -13.332 -1.445 11.531 1.00 85.56 99 ASN A N 1
ATOM 804 C CA . ASN A 1 99 ? -13.621 -2.725 12.167 1.00 85.56 99 ASN A CA 1
ATOM 805 C C . ASN A 1 99 ? -12.396 -3.668 12.154 1.00 85.56 99 ASN A C 1
ATOM 807 O O . ASN A 1 99 ? -11.421 -3.478 11.428 1.00 85.56 99 ASN A O 1
ATOM 811 N N . SER A 1 100 ? -12.468 -4.758 12.918 1.00 78.44 100 SER A N 1
ATOM 812 C CA . SER A 1 100 ? -11.379 -5.740 13.026 1.00 78.44 100 SER A CA 1
ATOM 813 C C . SER A 1 100 ? -11.107 -6.548 11.746 1.00 78.44 100 SER A C 1
ATOM 815 O O . SER A 1 100 ? -10.135 -7.306 11.696 1.00 78.44 100 SER A O 1
ATOM 817 N N . THR A 1 101 ? -11.924 -6.404 10.694 1.00 89.19 101 THR A N 1
ATOM 818 C CA . THR A 1 101 ? -11.773 -7.192 9.459 1.00 89.19 101 THR A CA 1
ATOM 819 C C . THR A 1 101 ? -10.590 -6.739 8.607 1.00 89.19 101 THR A C 1
ATOM 821 O O . THR A 1 101 ? -10.040 -7.558 7.869 1.00 89.19 101 THR A O 1
ATOM 824 N N . LEU A 1 102 ? -10.128 -5.491 8.767 1.00 93.06 102 LEU A N 1
ATOM 825 C CA . LEU A 1 102 ? -8.989 -4.950 8.025 1.00 93.06 102 LEU A CA 1
ATOM 826 C C . LEU A 1 102 ? -7.724 -5.804 8.202 1.00 93.06 102 LEU A C 1
ATOM 828 O O . LEU A 1 102 ? -7.081 -6.172 7.223 1.00 93.06 102 LEU A O 1
ATOM 832 N N . ILE A 1 103 ? -7.388 -6.195 9.436 1.00 94.44 103 ILE A N 1
ATOM 833 C CA . ILE A 1 103 ? -6.216 -7.048 9.694 1.00 94.44 103 ILE A CA 1
ATOM 834 C C . ILE A 1 103 ? -6.370 -8.423 9.034 1.00 94.44 103 ILE A C 1
ATOM 836 O O . ILE A 1 103 ? -5.393 -8.981 8.537 1.00 94.44 103 ILE A O 1
ATOM 840 N N . GLY A 1 104 ? -7.593 -8.959 8.989 1.00 93.69 104 GLY A N 1
ATOM 841 C CA . GLY A 1 104 ? -7.900 -10.189 8.261 1.00 93.69 104 GLY A CA 1
ATOM 842 C C . GLY A 1 104 ? -7.602 -10.060 6.767 1.00 93.69 104 GLY A C 1
ATOM 843 O O . GLY A 1 104 ? -6.895 -10.909 6.227 1.00 93.69 104 GLY A O 1
ATOM 844 N N . LYS A 1 105 ? -8.060 -8.969 6.130 1.00 92.38 105 LYS A N 1
ATOM 845 C CA . LYS A 1 105 ? -7.756 -8.653 4.722 1.00 92.38 105 LYS A CA 1
ATOM 846 C C . LYS A 1 105 ? -6.244 -8.574 4.495 1.00 92.38 105 LYS A C 1
ATOM 848 O O . LYS A 1 105 ? -5.715 -9.259 3.629 1.00 92.38 105 LYS A O 1
ATOM 853 N N . LEU A 1 106 ? -5.536 -7.801 5.321 1.00 94.00 106 LEU A N 1
ATOM 854 C CA . LEU A 1 106 ? -4.100 -7.538 5.165 1.00 94.00 106 LEU A CA 1
ATOM 855 C C . LEU A 1 106 ? -3.205 -8.760 5.423 1.00 94.00 106 LEU A C 1
ATOM 857 O O . LEU A 1 106 ? -2.085 -8.806 4.928 1.00 94.00 106 LEU A O 1
ATOM 861 N N . LYS A 1 107 ? -3.670 -9.760 6.179 1.00 94.19 107 LYS A N 1
ATOM 862 C CA . LYS A 1 107 ? -2.9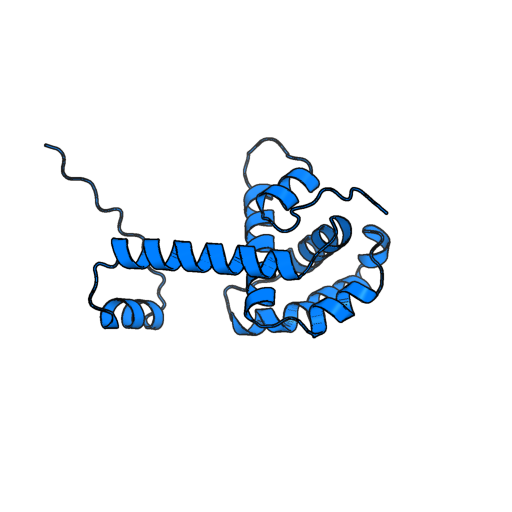19 -11.008 6.411 1.00 94.19 107 LYS A CA 1
ATOM 863 C C . LYS A 1 107 ? -2.903 -11.949 5.209 1.00 94.19 107 LYS A C 1
ATOM 865 O O . LYS A 1 107 ? -2.042 -12.824 5.159 1.00 94.19 107 LYS A O 1
ATOM 870 N N . VAL A 1 108 ? -3.853 -11.806 4.286 1.00 93.75 108 VAL A N 1
ATOM 871 C CA . VAL A 1 108 ? -4.010 -12.705 3.129 1.00 93.75 108 VAL A CA 1
ATOM 872 C C . VAL A 1 108 ? -3.619 -12.055 1.803 1.00 93.75 108 VAL A C 1
ATOM 874 O O . VAL A 1 108 ? -3.752 -12.689 0.758 1.00 93.75 108 VAL A O 1
ATOM 877 N N . ILE A 1 109 ? -3.128 -10.813 1.829 1.00 93.69 109 ILE A N 1
ATOM 878 C CA . ILE A 1 109 ? -2.658 -10.133 0.620 1.00 93.69 109 ILE A CA 1
ATOM 879 C C . ILE A 1 109 ? -1.403 -10.805 0.070 1.00 93.69 109 ILE A C 1
ATOM 881 O O . ILE A 1 109 ? -0.577 -11.350 0.806 1.00 93.69 109 ILE A O 1
ATOM 885 N N . ASN A 1 110 ? -1.240 -10.733 -1.245 1.00 91.62 110 ASN A N 1
ATOM 886 C CA . ASN A 1 110 ? -0.006 -11.157 -1.893 1.00 91.62 110 ASN A CA 1
ATOM 887 C C . ASN A 1 110 ? 1.057 -10.037 -1.870 1.00 91.62 110 ASN A C 1
ATOM 889 O O . ASN A 1 110 ? 0.787 -8.897 -1.491 1.00 91.62 110 ASN A O 1
ATOM 893 N N . HIS A 1 111 ? 2.279 -10.356 -2.306 1.00 90.06 111 HIS A N 1
ATOM 894 C CA . HIS A 1 111 ? 3.386 -9.390 -2.335 1.00 90.06 111 HIS A CA 1
ATOM 895 C C . HIS A 1 111 ? 3.096 -8.164 -3.208 1.00 90.06 111 HIS A C 1
ATOM 897 O O . HIS A 1 111 ? 3.446 -7.056 -2.820 1.00 90.06 111 HIS A O 1
ATOM 903 N N . LEU A 1 112 ? 2.435 -8.331 -4.357 1.00 90.38 112 LEU A N 1
ATOM 904 C CA . LEU A 1 112 ? 2.142 -7.210 -5.255 1.00 90.38 112 LEU A CA 1
ATOM 905 C C . LEU A 1 112 ? 1.135 -6.241 -4.634 1.00 90.38 112 LEU A C 1
ATOM 907 O O . LEU A 1 112 ? 1.326 -5.033 -4.708 1.00 90.38 112 LEU A O 1
ATOM 911 N N . GLN A 1 113 ? 0.106 -6.763 -3.970 1.00 92.56 113 GLN A N 1
ATOM 912 C CA . GLN A 1 113 ? -0.862 -5.960 -3.222 1.00 92.56 113 GLN A CA 1
ATOM 913 C C . GLN A 1 113 ? -0.200 -5.217 -2.058 1.00 92.56 113 GLN A C 1
ATOM 915 O O . GLN A 1 113 ? -0.477 -4.040 -1.839 1.00 92.56 113 GLN A O 1
ATOM 920 N N . ALA A 1 114 ? 0.713 -5.875 -1.341 1.00 92.69 114 ALA A N 1
ATOM 921 C CA . ALA A 1 114 ? 1.465 -5.240 -0.269 1.00 92.69 114 ALA A CA 1
ATOM 922 C C . ALA A 1 114 ? 2.337 -4.083 -0.785 1.00 92.69 114 ALA A C 1
ATOM 924 O O . ALA A 1 114 ? 2.287 -2.985 -0.237 1.00 92.69 114 ALA A O 1
ATOM 925 N N . VAL A 1 115 ? 3.076 -4.298 -1.879 1.00 91.31 115 VAL A N 1
ATOM 926 C CA . VAL A 1 115 ? 3.877 -3.250 -2.533 1.00 91.31 115 VAL A CA 1
ATOM 927 C C . VAL A 1 115 ? 2.992 -2.114 -3.053 1.00 91.31 115 VAL A C 1
ATOM 929 O O . VAL A 1 115 ? 3.352 -0.951 -2.903 1.00 91.31 115 VAL A O 1
ATOM 932 N N . ALA A 1 116 ? 1.812 -2.421 -3.598 1.00 92.12 116 ALA A N 1
ATOM 933 C CA . ALA A 1 116 ? 0.863 -1.407 -4.053 1.00 92.12 116 ALA A CA 1
ATOM 934 C C . ALA A 1 116 ? 0.368 -0.503 -2.914 1.00 92.12 116 ALA A C 1
ATOM 936 O O . ALA A 1 116 ? 0.290 0.711 -3.098 1.00 92.12 116 ALA A O 1
ATOM 937 N N . ILE A 1 117 ? 0.085 -1.064 -1.731 1.00 92.81 117 ILE A N 1
ATOM 938 C CA . ILE A 1 117 ? -0.266 -0.272 -0.540 1.00 92.81 117 ILE A CA 1
ATOM 939 C C . ILE A 1 117 ? 0.894 0.649 -0.154 1.00 92.81 117 ILE A C 1
ATOM 941 O O . ILE A 1 117 ? 0.682 1.837 0.078 1.00 92.81 117 ILE A O 1
ATOM 945 N N . VAL A 1 118 ? 2.109 0.103 -0.086 1.00 91.56 118 VAL A N 1
ATOM 946 C CA . VAL A 1 118 ? 3.311 0.851 0.299 1.00 91.56 118 VAL A CA 1
ATOM 947 C C . VAL A 1 118 ? 3.551 2.034 -0.634 1.00 91.56 118 VAL A C 1
ATOM 949 O O . VAL A 1 118 ? 3.616 3.167 -0.162 1.00 91.56 118 VAL A O 1
ATOM 952 N N . ASP A 1 119 ? 3.588 1.788 -1.945 1.00 90.06 119 ASP A N 1
ATOM 953 C CA . ASP A 1 119 ? 3.771 2.831 -2.960 1.00 90.06 119 ASP A CA 1
ATOM 954 C C . ASP A 1 119 ? 2.705 3.933 -2.832 1.00 90.06 119 ASP A C 1
ATOM 956 O O . ASP A 1 119 ? 3.011 5.128 -2.862 1.00 90.06 119 ASP A O 1
ATOM 960 N N . ALA A 1 120 ? 1.441 3.550 -2.629 1.00 91.00 120 ALA A N 1
ATOM 961 C CA . ALA A 1 120 ? 0.355 4.511 -2.484 1.00 91.00 120 ALA A CA 1
ATOM 962 C C . ALA A 1 120 ? 0.480 5.364 -1.208 1.00 91.00 120 ALA A C 1
ATOM 964 O O . ALA A 1 120 ? 0.223 6.572 -1.245 1.00 91.00 120 ALA A O 1
ATOM 965 N N . VAL A 1 121 ? 0.913 4.771 -0.093 1.00 91.44 121 VAL A N 1
ATOM 966 C CA . VAL A 1 121 ? 1.163 5.480 1.173 1.00 91.44 121 VAL A CA 1
ATOM 967 C C . VAL A 1 121 ? 2.357 6.427 1.057 1.00 91.44 121 VAL A C 1
ATOM 969 O O . VAL A 1 121 ? 2.304 7.555 1.553 1.00 91.44 121 VAL A O 1
ATOM 972 N N . GLU A 1 122 ? 3.427 6.018 0.383 1.00 88.44 122 GLU A N 1
ATOM 973 C CA . GLU A 1 122 ? 4.581 6.885 0.138 1.00 88.44 122 GLU A CA 1
ATOM 974 C C . GLU A 1 122 ? 4.176 8.105 -0.694 1.00 88.44 122 GLU A C 1
ATOM 976 O O . GLU A 1 122 ? 4.453 9.243 -0.299 1.00 88.44 122 GLU A O 1
ATOM 981 N N . ARG A 1 123 ? 3.420 7.895 -1.781 1.00 87.38 123 ARG A N 1
ATOM 982 C CA . ARG A 1 123 ? 2.855 8.987 -2.591 1.00 87.38 123 ARG A CA 1
ATOM 983 C C . ARG A 1 123 ? 1.941 9.906 -1.776 1.00 87.38 123 ARG A C 1
ATOM 985 O O . ARG A 1 123 ? 2.017 11.124 -1.948 1.00 87.38 123 ARG A O 1
ATOM 992 N N . TYR A 1 124 ? 1.137 9.356 -0.862 1.00 88.50 124 TYR A N 1
ATOM 993 C CA . TYR A 1 124 ? 0.272 10.136 0.033 1.00 88.50 124 TYR A CA 1
ATOM 994 C C . TYR A 1 124 ? 1.081 11.129 0.869 1.00 88.50 124 TYR A C 1
ATOM 996 O O . TYR A 1 124 ? 0.791 12.328 0.887 1.00 88.50 124 TYR A O 1
ATOM 1004 N N . TRP A 1 125 ? 2.140 10.651 1.524 1.00 86.06 125 TRP A N 1
ATOM 1005 C CA . TRP A 1 125 ? 2.964 11.492 2.390 1.00 86.06 125 TRP A CA 1
ATOM 1006 C C . TRP A 1 125 ? 3.907 12.423 1.624 1.00 86.06 125 TRP A C 1
ATOM 1008 O O . TRP A 1 125 ? 4.297 13.458 2.166 1.00 86.06 125 TRP A O 1
ATOM 1018 N N . ILE A 1 126 ? 4.273 12.099 0.381 1.00 84.75 126 ILE A N 1
ATOM 1019 C CA . ILE A 1 126 ? 4.992 13.028 -0.504 1.00 84.75 126 ILE A CA 1
ATOM 1020 C C . ILE A 1 126 ? 4.097 14.221 -0.860 1.00 84.75 126 ILE A C 1
ATOM 1022 O O . ILE A 1 126 ? 4.537 15.363 -0.721 1.00 84.75 126 ILE A O 1
ATOM 1026 N N . GLU A 1 127 ? 2.844 13.985 -1.264 1.00 77.69 127 GLU A N 1
ATOM 1027 C CA . GLU A 1 127 ? 1.914 15.076 -1.594 1.00 77.69 127 GLU A CA 1
ATOM 1028 C C . GLU A 1 127 ? 1.582 15.918 -0.347 1.00 77.69 127 GLU A C 1
ATOM 1030 O O . GLU A 1 127 ? 1.536 17.143 -0.448 1.00 77.69 127 GLU A O 1
ATOM 1035 N N . GLU A 1 128 ? 1.440 15.304 0.838 1.00 73.31 128 GLU A N 1
ATOM 1036 C CA . GLU A 1 128 ? 1.225 16.020 2.112 1.00 73.31 128 GLU A CA 1
ATOM 1037 C C . GLU A 1 128 ? 2.363 16.985 2.462 1.00 73.31 128 GLU A C 1
ATOM 1039 O O . GLU A 1 128 ? 2.117 18.072 2.976 1.00 73.31 128 GLU A O 1
ATOM 1044 N N . ARG A 1 129 ? 3.614 16.586 2.208 1.00 77.31 129 ARG A N 1
ATOM 1045 C CA . ARG A 1 129 ? 4.799 17.403 2.513 1.00 77.31 129 ARG A CA 1
ATOM 1046 C C . ARG A 1 129 ? 5.044 18.511 1.489 1.00 77.31 129 ARG A C 1
ATOM 1048 O O . ARG A 1 129 ? 5.912 19.347 1.717 1.00 77.31 129 ARG A O 1
ATOM 1055 N N . SER A 1 130 ? 4.347 18.498 0.354 1.00 71.62 130 SER A N 1
ATOM 1056 C CA . SER A 1 130 ? 4.512 19.529 -0.668 1.00 71.62 130 SER A CA 1
ATOM 1057 C C . SER A 1 130 ? 3.861 20.846 -0.222 1.00 71.62 130 SER A C 1
ATOM 1059 O O . SER A 1 130 ? 2.756 20.831 0.308 1.00 71.62 130 SER A O 1
ATOM 1061 N N . ASP A 1 131 ? 4.498 21.993 -0.497 1.00 57.09 131 ASP A N 1
ATOM 1062 C CA . ASP A 1 131 ? 3.991 23.361 -0.215 1.00 57.09 131 ASP A CA 1
ATOM 1063 C C . ASP A 1 131 ? 2.721 23.744 -1.020 1.00 57.09 131 ASP A C 1
ATOM 1065 O O . ASP A 1 131 ? 2.382 24.916 -1.207 1.00 57.09 131 ASP A O 1
ATOM 1069 N N . ARG A 1 132 ? 2.002 22.757 -1.561 1.00 60.53 132 ARG A N 1
ATOM 1070 C CA . ARG A 1 132 ? 0.747 22.957 -2.283 1.00 60.53 132 ARG A CA 1
ATOM 1071 C C . ARG A 1 132 ? -0.376 23.233 -1.277 1.00 60.53 132 ARG A C 1
ATOM 1073 O O . ARG A 1 132 ? -0.344 22.704 -0.168 1.00 60.53 132 ARG A O 1
ATOM 1080 N N . PRO A 1 133 ? -1.395 24.035 -1.643 1.00 60.56 133 PRO A N 1
ATOM 1081 C CA . PRO A 1 133 ? -2.511 24.327 -0.747 1.00 60.56 133 PRO A CA 1
ATOM 1082 C C . PRO A 1 133 ? -3.108 23.030 -0.185 1.00 60.56 133 PRO A C 1
ATOM 1084 O O . PRO A 1 133 ? -3.363 22.092 -0.945 1.00 60.56 133 PRO A O 1
ATOM 1087 N N . HIS A 1 134 ? -3.305 22.982 1.140 1.00 54.88 134 HIS A N 1
ATOM 1088 C CA . HIS A 1 134 ? -3.788 21.796 1.849 1.00 54.88 134 HIS A CA 1
ATOM 1089 C C . HIS A 1 134 ? -5.072 21.252 1.205 1.00 54.88 134 HIS A C 1
ATOM 1091 O O . HIS A 1 134 ? -6.151 21.830 1.331 1.00 54.88 134 HIS A O 1
ATOM 1097 N N . LYS A 1 135 ? -4.952 20.112 0.519 1.00 59.78 135 LYS A N 1
ATOM 1098 C CA . LYS A 1 135 ? -6.090 19.305 0.067 1.00 59.78 135 LYS A CA 1
ATOM 1099 C C . LYS A 1 135 ? -6.656 18.529 1.261 1.00 59.78 135 LYS A C 1
ATOM 1101 O O . LYS A 1 135 ? -5.895 18.106 2.137 1.00 59.78 135 LYS A O 1
ATOM 1106 N N . SER A 1 136 ? -7.973 18.318 1.288 1.00 68.12 136 SER A N 1
ATOM 1107 C CA . SER A 1 136 ? -8.605 17.406 2.252 1.00 68.12 136 SER A CA 1
ATOM 1108 C C . SER A 1 136 ? -8.006 15.996 2.144 1.00 68.12 136 SER A C 1
ATOM 1110 O O . SER A 1 136 ? -7.546 15.598 1.071 1.00 68.12 136 SER A O 1
ATOM 1112 N N . SER A 1 137 ? -8.009 15.237 3.243 1.00 66.75 137 SER A N 1
ATOM 1113 C CA . SER A 1 137 ? -7.451 13.877 3.285 1.00 66.75 137 SER A CA 1
ATOM 1114 C C . SER A 1 137 ? -8.086 12.948 2.246 1.00 66.75 137 SER A C 1
ATOM 1116 O O . SER A 1 137 ? -7.374 12.220 1.565 1.00 66.75 137 SER A O 1
ATOM 1118 N N . GLU A 1 138 ? -9.398 13.048 2.022 1.00 69.19 138 GLU A N 1
ATOM 1119 C CA . GLU A 1 138 ? -10.103 12.292 0.974 1.00 69.19 138 GLU A CA 1
ATOM 1120 C C . GLU A 1 138 ? -9.542 12.577 -0.423 1.00 69.19 138 GLU A C 1
ATOM 1122 O O . GLU A 1 138 ? -9.202 11.652 -1.154 1.00 69.19 138 GLU A O 1
ATOM 1127 N N . ASN A 1 139 ? -9.345 13.853 -0.777 1.00 69.00 139 ASN A N 1
ATOM 1128 C CA . ASN A 1 139 ? -8.774 14.230 -2.074 1.00 69.00 139 ASN A CA 1
ATOM 1129 C C . ASN A 1 139 ? -7.363 13.664 -2.281 1.00 69.00 139 ASN A C 1
ATOM 1131 O O . ASN A 1 139 ? -6.970 13.401 -3.417 1.00 69.00 139 ASN A O 1
ATOM 1135 N N . LYS A 1 140 ? -6.600 13.479 -1.201 1.00 70.56 140 LYS A N 1
ATOM 1136 C CA . LYS A 1 140 ? -5.269 12.864 -1.249 1.00 70.56 140 LYS A CA 1
ATOM 1137 C C . LYS A 1 140 ? -5.365 11.354 -1.456 1.00 70.56 140 LYS A C 1
ATOM 1139 O O . LYS A 1 140 ? -4.655 10.835 -2.307 1.00 70.56 140 LYS A O 1
ATOM 1144 N N . LEU A 1 141 ? -6.273 10.673 -0.753 1.00 73.56 141 LEU A N 1
ATOM 1145 C CA . LEU A 1 141 ? -6.508 9.235 -0.928 1.00 73.56 141 LEU A CA 1
ATOM 1146 C C . LEU A 1 141 ? -6.976 8.885 -2.349 1.00 73.56 141 LEU A C 1
ATOM 1148 O O . LEU A 1 141 ? -6.532 7.886 -2.911 1.00 73.56 141 LEU A O 1
ATOM 1152 N N . PHE A 1 142 ? -7.818 9.727 -2.959 1.00 72.06 142 PHE A N 1
ATOM 1153 C CA . PHE A 1 142 ? -8.199 9.574 -4.368 1.00 72.06 142 PHE A CA 1
ATOM 1154 C C . PHE A 1 142 ? -7.014 9.771 -5.318 1.00 72.06 142 PHE A C 1
ATOM 1156 O O . PHE A 1 142 ? -6.886 9.058 -6.308 1.00 72.06 142 PHE A O 1
ATOM 1163 N N . GLN A 1 143 ? -6.130 10.730 -5.032 1.00 68.50 143 GLN A N 1
ATOM 1164 C CA . GLN A 1 143 ? -4.960 11.012 -5.874 1.00 68.50 143 GLN A CA 1
ATOM 1165 C C . GLN A 1 143 ? -3.885 9.932 -5.795 1.00 68.50 143 GLN A C 1
ATOM 1167 O O . GLN A 1 143 ? -3.083 9.797 -6.719 1.00 68.50 143 GLN A O 1
ATOM 1172 N N . THR A 1 144 ? -3.857 9.164 -4.711 1.00 70.44 144 THR A N 1
ATOM 1173 C CA . THR A 1 144 ? -2.922 8.052 -4.543 1.00 70.44 144 THR A CA 1
ATOM 1174 C C . THR A 1 144 ? -3.498 6.714 -4.992 1.00 70.44 144 THR A C 1
ATOM 1176 O O . THR A 1 144 ? -2.808 5.700 -4.896 1.00 70.44 144 THR A O 1
ATOM 1179 N N . ASP A 1 145 ? -4.730 6.710 -5.511 1.00 77.94 145 ASP A N 1
ATOM 1180 C CA . ASP A 1 145 ? -5.520 5.521 -5.847 1.00 77.94 145 ASP A CA 1
ATOM 1181 C C . ASP A 1 145 ? -5.780 4.584 -4.645 1.00 77.94 145 ASP A C 1
ATOM 1183 O O . ASP A 1 145 ? -6.292 3.482 -4.834 1.00 77.94 145 ASP A O 1
ATOM 1187 N N . LEU A 1 146 ? -5.475 5.012 -3.407 1.00 75.19 146 LEU A N 1
ATOM 1188 C CA . LEU A 1 146 ? -5.747 4.250 -2.175 1.00 75.19 146 LEU A CA 1
ATOM 1189 C C . LEU A 1 146 ? -7.247 3.995 -1.987 1.00 75.19 146 LEU A C 1
ATOM 1191 O O . LEU A 1 146 ? -7.626 2.999 -1.374 1.00 75.19 146 LEU A O 1
ATOM 1195 N N . ILE A 1 147 ? -8.078 4.875 -2.549 1.00 73.12 147 ILE A N 1
ATOM 1196 C CA . ILE A 1 147 ? -9.515 4.684 -2.743 1.00 73.12 147 ILE A CA 1
ATOM 1197 C C . ILE A 1 147 ? -9.895 5.111 -4.169 1.00 73.12 147 ILE A C 1
ATOM 1199 O O . ILE A 1 147 ? -9.349 6.080 -4.697 1.00 73.12 147 ILE A O 1
ATOM 1203 N N . LYS A 1 148 ? -10.854 4.418 -4.798 1.00 64.69 148 LYS A N 1
ATOM 1204 C CA . LYS A 1 148 ? -11.451 4.842 -6.087 1.00 64.69 148 LYS A CA 1
ATOM 1205 C C . LYS A 1 148 ? -12.955 5.072 -6.052 1.00 64.69 148 LYS A C 1
ATOM 1207 O O . LYS A 1 148 ? -13.475 5.750 -6.935 1.00 64.69 148 LYS A O 1
ATOM 1212 N N . CYS A 1 149 ? -13.650 4.561 -5.044 1.00 46.88 149 CYS A N 1
ATOM 1213 C CA . CYS A 1 149 ? -15.063 4.842 -4.845 1.00 46.88 149 CYS A CA 1
ATOM 1214 C C . CYS A 1 149 ? -15.194 5.740 -3.619 1.00 46.88 149 CYS A C 1
ATOM 1216 O O . CYS A 1 149 ? -14.697 5.391 -2.553 1.00 46.88 149 CYS A O 1
ATOM 1218 N N . CYS A 1 150 ? -15.858 6.892 -3.772 1.00 42.72 150 CYS A N 1
ATOM 1219 C CA . CYS A 1 150 ? -16.470 7.556 -2.625 1.00 42.72 150 CYS A CA 1
ATOM 1220 C C . CYS A 1 150 ? -17.290 6.499 -1.895 1.00 42.72 150 CYS A C 1
ATOM 1222 O O . CYS A 1 150 ? -17.994 5.742 -2.566 1.00 42.72 150 CYS A O 1
ATOM 1224 N N . ASP A 1 151 ? -17.203 6.456 -0.568 1.00 46.72 151 ASP A N 1
ATOM 1225 C CA . ASP A 1 151 ? -18.127 5.695 0.265 1.00 46.72 151 ASP A CA 1
ATOM 1226 C C . ASP A 1 151 ? -19.555 6.165 -0.079 1.00 46.72 151 ASP A C 1
ATOM 1228 O O . ASP A 1 151 ? -20.067 7.166 0.410 1.00 46.72 151 ASP A O 1
ATOM 1232 N N . SER A 1 152 ? -20.162 5.504 -1.056 1.00 39.47 152 SER A N 1
ATOM 1233 C CA . SER A 1 152 ? -21.521 5.700 -1.525 1.00 39.47 152 SER A CA 1
ATOM 1234 C C . SER A 1 152 ? -22.160 4.336 -1.379 1.00 39.47 152 SER A C 1
ATOM 1236 O O . SER A 1 152 ? -21.927 3.456 -2.202 1.00 39.47 152 SER A O 1
ATOM 1238 N N . ALA A 1 153 ? -22.943 4.207 -0.309 1.00 38.22 153 ALA A N 1
ATOM 1239 C CA . ALA A 1 153 ? -23.602 3.005 0.196 1.00 38.22 153 ALA A CA 1
ATOM 1240 C C . ALA A 1 153 ? -22.735 2.116 1.107 1.00 38.22 153 ALA A C 1
ATOM 1242 O O . ALA A 1 153 ? -22.062 1.194 0.651 1.00 38.22 153 ALA A O 1
ATOM 1243 N N . LEU A 1 154 ? -22.845 2.346 2.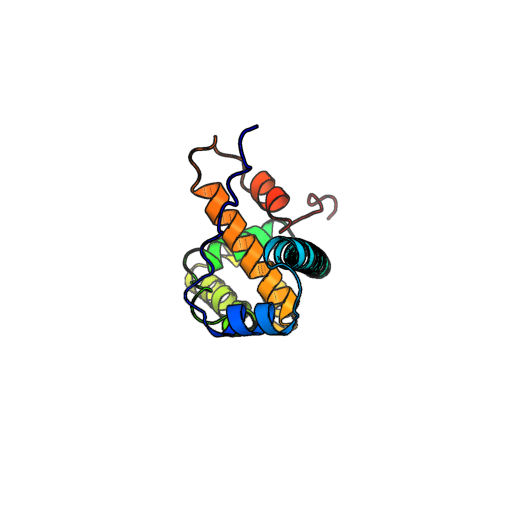419 1.00 35.44 154 LEU A N 1
ATOM 1244 C CA . LEU A 1 154 ? -23.734 1.570 3.301 1.00 35.44 154 LEU A CA 1
ATOM 1245 C C . LEU A 1 154 ? -23.961 2.308 4.627 1.00 35.44 154 LEU A C 1
ATOM 1247 O O . LEU A 1 154 ? -22.966 2.767 5.223 1.00 35.44 154 LEU A O 1
#

Secondary structure (DSSP, 8-state):
-PPP--------S-HHHHHHHHHT-S-HHHHHHHHHHHHHHHHHHHHHHT---HHHHHHHHHHTTT---TT-GGGGGGHHHHHHHHHHHH-HHHHTT--THHHHHHHS--HHHHHHHHHHHHHHHHHHHSSS----HHHHHHHTTS--S-----

Radius of gyration: 18.16 Å; chains: 1; bounding box: 48×37×54 Å